Protein AF-A0A5C7Z5W3-F1 (afdb_monomer_lite)

pLDDT: mean 94.24, std 6.04, range [59.12, 98.5]

Structure (mmCIF, N/CA/C/O backbone):
data_AF-A0A5C7Z5W3-F1
#
_entry.id   AF-A0A5C7Z5W3-F1
#
loop_
_atom_site.group_PDB
_atom_site.id
_atom_site.type_symbol
_atom_site.label_atom_id
_atom_site.label_alt_id
_atom_site.label_comp_id
_atom_site.label_asym_id
_atom_site.label_entity_id
_atom_site.label_seq_id
_atom_site.pdbx_PDB_ins_code
_atom_site.Cartn_x
_atom_site.Cartn_y
_atom_site.Cartn_z
_atom_site.occupancy
_atom_site.B_iso_or_equiv
_atom_site.auth_seq_id
_atom_site.auth_comp_id
_atom_site.auth_asym_id
_atom_site.auth_atom_id
_atom_site.pdbx_PDB_model_num
ATOM 1 N N . SER A 1 1 ? -4.026 6.379 -19.562 1.00 59.12 1 SER A N 1
ATOM 2 C CA . SER A 1 1 ? -4.005 5.526 -18.353 1.00 59.12 1 SER A CA 1
ATOM 3 C C . SER A 1 1 ? -2.598 5.452 -17.797 1.00 59.12 1 SER A C 1
ATOM 5 O O . SER A 1 1 ? -1.687 5.262 -18.589 1.00 59.12 1 SER A O 1
ATOM 7 N N . CYS A 1 2 ? -2.408 5.604 -16.482 1.00 80.56 2 CYS A N 1
ATOM 8 C CA . CYS A 1 2 ? -1.087 5.486 -15.851 1.00 80.56 2 CYS A CA 1
ATOM 9 C C . CYS A 1 2 ? -0.640 4.014 -15.726 1.00 80.56 2 CYS A C 1
ATOM 11 O O . CYS A 1 2 ? -1.444 3.091 -15.904 1.00 80.56 2 CYS A O 1
ATOM 13 N N . GLY A 1 3 ? 0.636 3.787 -15.384 1.00 89.38 3 GLY A N 1
ATOM 14 C CA . GLY A 1 3 ? 1.203 2.441 -15.222 1.00 89.38 3 GLY A CA 1
ATOM 15 C C . GLY A 1 3 ? 0.455 1.569 -14.204 1.00 89.38 3 GLY A C 1
ATOM 16 O O . GLY A 1 3 ? 0.257 0.381 -14.444 1.00 89.38 3 GLY A O 1
ATOM 17 N N . THR A 1 4 ? -0.039 2.145 -13.103 1.00 92.50 4 THR A N 1
ATOM 18 C CA . THR A 1 4 ? -0.812 1.404 -12.088 1.00 92.50 4 THR A CA 1
ATOM 19 C C . THR A 1 4 ? -2.146 0.906 -12.642 1.00 92.50 4 THR A C 1
ATOM 21 O O . THR A 1 4 ? -2.460 -0.270 -12.490 1.00 92.50 4 THR A O 1
ATOM 24 N N . THR A 1 5 ? -2.902 1.748 -13.357 1.00 93.56 5 THR A N 1
ATOM 25 C CA . THR A 1 5 ? -4.163 1.338 -13.999 1.00 93.56 5 THR A CA 1
ATOM 26 C C . THR A 1 5 ? -3.931 0.249 -15.044 1.00 93.56 5 THR A C 1
ATOM 28 O O . THR A 1 5 ? -4.686 -0.717 -15.098 1.00 93.56 5 THR A O 1
ATOM 31 N N . ARG A 1 6 ? -2.869 0.366 -15.858 1.00 93.25 6 ARG A N 1
ATOM 32 C CA . ARG A 1 6 ? -2.506 -0.671 -16.841 1.00 93.25 6 ARG A CA 1
ATOM 33 C C . ARG A 1 6 ? -2.131 -1.992 -16.165 1.00 93.25 6 ARG A C 1
ATOM 35 O O . ARG A 1 6 ? -2.522 -3.043 -16.657 1.00 93.25 6 ARG A O 1
ATOM 42 N N . SER A 1 7 ? -1.418 -1.941 -15.041 1.00 95.50 7 SER A N 1
ATOM 43 C CA . SER A 1 7 ? -1.081 -3.131 -14.253 1.00 95.50 7 SER A CA 1
ATOM 44 C C . SER A 1 7 ? -2.332 -3.803 -13.674 1.00 95.50 7 SER A C 1
ATOM 46 O O . SER A 1 7 ? -2.524 -4.996 -13.886 1.00 95.50 7 SER A O 1
ATOM 48 N N . VAL A 1 8 ? -3.245 -3.041 -13.060 1.00 96.69 8 VAL A N 1
ATOM 49 C CA . VAL A 1 8 ? -4.527 -3.576 -12.556 1.00 96.69 8 VAL A CA 1
ATOM 50 C C . VAL A 1 8 ? -5.369 -4.176 -13.685 1.00 96.69 8 VAL A C 1
ATOM 52 O O . VAL A 1 8 ? -5.944 -5.245 -13.512 1.00 96.69 8 VAL A O 1
ATOM 55 N N . MET A 1 9 ? -5.381 -3.552 -14.866 1.00 96.12 9 MET A N 1
ATOM 56 C CA . MET A 1 9 ? -6.045 -4.113 -16.044 1.00 96.12 9 MET A CA 1
ATOM 57 C C . MET A 1 9 ? -5.413 -5.443 -16.479 1.00 96.12 9 MET A C 1
ATOM 59 O O . MET A 1 9 ? -6.119 -6.367 -16.858 1.00 96.12 9 MET A O 1
ATOM 63 N N . GLN A 1 10 ? -4.086 -5.590 -16.428 1.00 96.62 10 GLN A N 1
ATOM 64 C CA . GLN A 1 10 ? -3.459 -6.887 -16.709 1.00 96.62 10 GLN A CA 1
ATOM 65 C C . GLN A 1 10 ? -3.818 -7.935 -15.646 1.00 96.62 10 GLN A C 1
ATOM 67 O O . GLN A 1 10 ? -4.081 -9.080 -16.005 1.00 96.62 10 GLN A O 1
ATOM 72 N N . LEU A 1 11 ? -3.917 -7.548 -14.368 1.00 96.19 11 LEU A N 1
ATOM 73 C CA . LEU A 1 11 ? -4.385 -8.453 -13.311 1.00 96.19 11 LEU A CA 1
ATOM 74 C C . LEU A 1 11 ? -5.812 -8.935 -13.545 1.00 96.19 11 LEU A C 1
ATOM 76 O O . LEU A 1 11 ? -6.067 -10.125 -13.392 1.00 96.19 11 LEU A O 1
ATOM 80 N N . SER A 1 12 ? -6.727 -8.053 -13.956 1.00 94.75 12 SER A N 1
ATOM 81 C CA . SER A 1 12 ? -8.113 -8.450 -14.231 1.00 94.75 12 SER A CA 1
ATOM 82 C C . SER A 1 12 ? -8.236 -9.415 -15.413 1.00 94.75 12 SER A C 1
ATOM 84 O O . SER A 1 12 ? -9.196 -10.172 -15.475 1.00 94.75 12 SER A O 1
ATOM 86 N N . HIS A 1 13 ? -7.259 -9.421 -16.326 1.00 96.31 13 HIS A N 1
ATOM 87 C CA . HIS A 1 13 ? -7.170 -10.382 -17.429 1.00 96.31 13 HIS A CA 1
ATOM 88 C C . HIS A 1 13 ? -6.373 -11.655 -17.076 1.00 96.31 13 HIS A C 1
ATOM 90 O O . HIS A 1 13 ? -6.146 -12.486 -17.950 1.00 96.31 13 HIS A O 1
ATOM 96 N N . GLY A 1 14 ? -5.922 -11.821 -15.826 1.00 94.00 14 GLY A N 1
ATOM 97 C CA . GLY A 1 14 ? -5.128 -12.979 -15.389 1.00 94.00 14 GLY A CA 1
ATOM 98 C C . GLY A 1 14 ? -3.636 -12.914 -15.748 1.00 94.00 14 GLY A C 1
ATOM 99 O O . GLY A 1 14 ? -2.887 -13.846 -15.459 1.00 94.00 14 GLY A O 1
ATOM 100 N N . ASN A 1 15 ? -3.161 -11.806 -16.322 1.00 95.75 15 ASN A N 1
ATOM 101 C CA . ASN A 1 15 ? -1.772 -11.629 -16.753 1.00 95.75 15 ASN A CA 1
ATOM 102 C C . ASN A 1 15 ? -0.889 -11.092 -15.611 1.00 95.75 15 ASN A C 1
ATOM 104 O O . ASN A 1 15 ? -0.415 -9.953 -15.636 1.00 95.75 15 ASN A O 1
ATOM 108 N N . PHE A 1 16 ? -0.647 -11.923 -14.594 1.00 93.56 16 PHE A N 1
ATOM 109 C CA . PHE A 1 16 ? 0.094 -11.542 -13.381 1.00 93.56 16 PHE A CA 1
ATOM 110 C C . PHE A 1 16 ? 1.531 -11.071 -13.645 1.00 93.56 16 PHE A C 1
ATOM 112 O O . PHE A 1 16 ? 1.944 -10.028 -13.138 1.00 93.56 16 PHE A O 1
ATOM 119 N N . LEU A 1 17 ? 2.293 -11.806 -14.462 1.00 94.56 17 LEU A N 1
ATOM 120 C CA . LEU A 1 17 ? 3.677 -11.452 -14.810 1.00 94.56 17 LEU A CA 1
ATOM 121 C C . LEU A 1 17 ? 3.746 -10.090 -15.509 1.00 94.56 17 LEU A C 1
ATOM 123 O O . LEU A 1 17 ? 4.547 -9.233 -15.134 1.00 94.56 17 LEU A O 1
ATOM 127 N N . SER A 1 18 ? 2.855 -9.861 -16.476 1.00 93.38 18 SER A N 1
ATOM 128 C CA . SER A 1 18 ? 2.754 -8.589 -17.190 1.00 93.38 18 SER A CA 1
ATOM 129 C C . SER A 1 18 ? 2.368 -7.446 -16.255 1.00 93.38 18 SER A C 1
ATOM 131 O O . SER A 1 18 ? 2.940 -6.364 -16.353 1.00 93.38 18 SER A O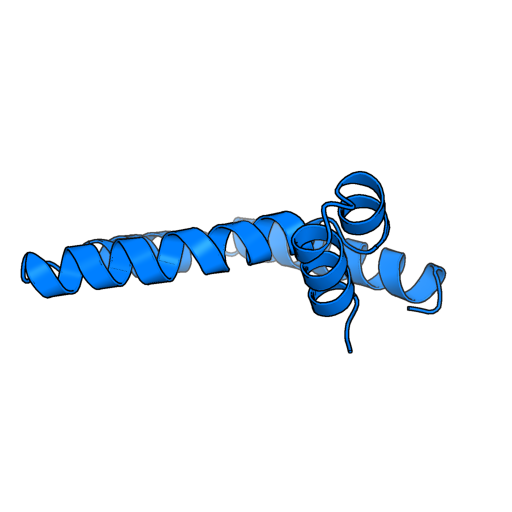 1
ATOM 133 N N . ALA A 1 19 ? 1.452 -7.671 -15.311 1.00 94.81 19 ALA A N 1
ATOM 134 C CA . ALA A 1 19 ? 1.072 -6.667 -14.324 1.00 94.81 19 ALA A CA 1
ATOM 135 C C . ALA A 1 19 ? 2.253 -6.232 -13.441 1.00 94.81 19 ALA A C 1
ATOM 137 O O . ALA A 1 19 ? 2.514 -5.032 -13.304 1.00 94.81 19 ALA A O 1
ATOM 138 N N . ILE A 1 20 ? 3.011 -7.194 -12.900 1.00 93.50 20 ILE A N 1
ATOM 139 C CA . ILE A 1 20 ? 4.212 -6.921 -12.094 1.00 93.50 20 ILE A CA 1
ATOM 140 C C . ILE A 1 20 ? 5.237 -6.152 -12.927 1.00 93.50 20 ILE A C 1
ATOM 142 O O . ILE A 1 20 ? 5.775 -5.142 -12.470 1.00 93.50 20 ILE A O 1
ATOM 146 N N . PHE A 1 21 ? 5.476 -6.599 -14.163 1.00 92.50 21 PHE A N 1
ATOM 147 C CA . PHE A 1 21 ? 6.452 -5.971 -15.042 1.00 92.50 21 PHE A CA 1
ATOM 148 C C . PHE A 1 21 ? 6.065 -4.537 -15.411 1.00 92.50 21 PHE A C 1
ATOM 150 O O . PHE A 1 21 ? 6.933 -3.661 -15.426 1.00 92.50 21 PHE A O 1
ATOM 157 N N . ILE A 1 22 ? 4.779 -4.268 -15.672 1.00 92.88 22 ILE A N 1
ATOM 158 C CA . ILE A 1 22 ? 4.261 -2.922 -15.947 1.00 92.88 22 ILE A CA 1
ATOM 159 C C . ILE A 1 22 ? 4.440 -2.046 -14.712 1.00 92.88 22 ILE A C 1
ATOM 161 O O . ILE A 1 22 ? 5.190 -1.072 -14.769 1.00 92.88 22 ILE A O 1
ATOM 165 N N . ASN A 1 23 ? 3.794 -2.395 -13.601 1.00 94.31 23 ASN A N 1
ATOM 166 C CA . ASN A 1 23 ? 3.925 -1.660 -12.355 1.00 94.31 23 ASN A CA 1
ATOM 167 C C . ASN A 1 23 ? 3.640 -2.580 -11.154 1.00 94.31 23 ASN A C 1
ATOM 169 O O . ASN A 1 23 ? 2.486 -2.979 -10.970 1.00 94.31 23 ASN A O 1
ATOM 173 N N . PRO A 1 24 ? 4.628 -2.850 -10.281 1.00 92.38 24 PRO A N 1
ATOM 174 C CA . PRO A 1 24 ? 4.424 -3.694 -9.103 1.00 92.38 24 PRO A CA 1
ATOM 175 C C . PRO A 1 24 ? 3.415 -3.107 -8.102 1.00 92.38 24 PRO A C 1
ATOM 177 O O . PRO A 1 24 ? 2.758 -3.857 -7.385 1.00 92.38 24 PRO A O 1
ATOM 180 N N . PHE A 1 25 ? 3.205 -1.784 -8.082 1.00 95.00 25 PHE A N 1
ATOM 181 C CA . PHE A 1 25 ? 2.174 -1.167 -7.238 1.00 95.00 25 PHE A CA 1
ATOM 182 C C . PHE A 1 25 ? 0.753 -1.526 -7.672 1.00 95.00 25 PHE A C 1
ATOM 184 O O . PHE A 1 25 ? -0.159 -1.456 -6.852 1.00 95.00 25 PHE A O 1
ATOM 191 N N . GLY A 1 26 ? 0.552 -1.954 -8.923 1.00 94.38 26 GLY A N 1
ATOM 192 C CA . GLY A 1 26 ? -0.753 -2.432 -9.372 1.00 94.38 26 GLY A CA 1
ATOM 193 C C . GLY A 1 26 ? -1.221 -3.680 -8.625 1.00 94.38 26 GLY A C 1
ATOM 194 O O . GLY A 1 26 ? -2.420 -3.819 -8.416 1.00 94.38 26 GLY A O 1
ATOM 195 N N . ILE A 1 27 ? -0.306 -4.523 -8.123 1.00 95.31 27 ILE A N 1
ATOM 196 C CA . ILE A 1 27 ? -0.661 -5.661 -7.258 1.00 95.31 27 ILE A CA 1
ATOM 197 C C . ILE A 1 27 ? -1.280 -5.167 -5.951 1.00 95.31 27 ILE A C 1
ATOM 199 O O . ILE A 1 27 ? -2.368 -5.592 -5.571 1.00 95.31 27 ILE A O 1
ATOM 203 N N . ILE A 1 28 ? -0.599 -4.234 -5.281 1.00 95.31 28 ILE A N 1
ATOM 204 C CA . ILE A 1 28 ? -1.035 -3.679 -3.995 1.00 95.31 28 ILE A CA 1
ATOM 205 C C . ILE A 1 28 ? -2.389 -2.985 -4.163 1.00 95.31 28 ILE A C 1
ATOM 207 O O . ILE A 1 28 ? -3.312 -3.232 -3.392 1.00 95.31 28 ILE A O 1
ATOM 211 N N . VAL A 1 29 ? -2.529 -2.154 -5.200 1.00 96.00 29 VAL A N 1
ATOM 212 C CA . VAL A 1 29 ? -3.786 -1.455 -5.490 1.00 96.00 29 VAL A CA 1
ATOM 213 C C . VAL A 1 29 ? -4.901 -2.441 -5.833 1.00 96.00 29 VAL A C 1
ATOM 215 O O . VAL A 1 29 ? -5.987 -2.318 -5.280 1.00 96.00 29 VAL A O 1
ATOM 218 N N . GLY A 1 30 ? -4.640 -3.444 -6.676 1.00 96.19 30 GLY A N 1
ATOM 219 C CA . GLY A 1 30 ? -5.621 -4.473 -7.026 1.00 96.19 30 GLY A CA 1
ATOM 220 C C . GLY A 1 30 ? -6.131 -5.242 -5.804 1.00 96.19 30 GLY A C 1
ATOM 221 O O . GLY A 1 30 ? -7.336 -5.431 -5.659 1.00 96.19 30 GLY A O 1
ATOM 222 N N . LEU A 1 31 ? -5.241 -5.602 -4.873 1.00 96.50 31 LEU A N 1
ATOM 223 C CA . LEU A 1 31 ? -5.627 -6.233 -3.607 1.00 96.50 31 LEU A CA 1
ATOM 224 C C . LEU A 1 31 ? -6.499 -5.311 -2.749 1.00 96.50 31 LEU A C 1
ATOM 226 O O . LEU A 1 31 ? -7.531 -5.746 -2.245 1.00 96.50 31 LEU A O 1
ATOM 230 N N . ILE A 1 32 ? -6.131 -4.033 -2.613 1.00 96.94 32 ILE A N 1
ATOM 231 C CA . ILE A 1 32 ? -6.934 -3.054 -1.863 1.00 96.94 32 ILE A CA 1
ATOM 232 C C . ILE A 1 32 ? -8.315 -2.879 -2.505 1.00 96.94 32 ILE A C 1
ATOM 234 O O . ILE A 1 32 ? -9.304 -2.824 -1.781 1.00 96.94 32 ILE A O 1
ATOM 238 N N . MET A 1 33 ? -8.411 -2.852 -3.838 1.00 96.06 33 MET A N 1
ATOM 239 C CA . MET A 1 33 ? -9.689 -2.737 -4.553 1.00 96.06 33 MET A CA 1
ATOM 240 C C . MET A 1 33 ? -10.633 -3.920 -4.303 1.00 96.06 33 MET A C 1
ATOM 242 O O . MET A 1 33 ? -11.839 -3.749 -4.435 1.00 96.06 33 MET A O 1
ATOM 246 N N . ILE A 1 34 ? -10.114 -5.090 -3.921 1.00 96.25 34 ILE A N 1
ATOM 247 C CA . ILE A 1 34 ? -10.921 -6.260 -3.542 1.00 96.25 34 ILE A CA 1
ATOM 248 C C . ILE A 1 34 ? -11.216 -6.250 -2.037 1.00 96.25 34 ILE A C 1
ATOM 250 O O . ILE A 1 34 ? -12.357 -6.430 -1.620 1.00 96.25 34 ILE A O 1
ATOM 254 N N . ILE A 1 35 ? -10.197 -6.019 -1.207 1.00 97.94 35 ILE A N 1
ATOM 255 C CA . ILE A 1 35 ? -10.303 -6.108 0.256 1.00 97.94 35 ILE A CA 1
ATOM 256 C C . ILE A 1 35 ? -11.144 -4.964 0.826 1.00 97.94 35 ILE A C 1
ATOM 258 O O . ILE A 1 35 ? -12.000 -5.202 1.675 1.00 97.94 35 ILE A O 1
ATOM 262 N N . ALA A 1 36 ? -10.916 -3.727 0.378 1.00 97.62 36 ALA A N 1
ATOM 263 C CA . ALA A 1 36 ? -11.587 -2.548 0.915 1.00 97.62 36 ALA A CA 1
ATOM 264 C C . ALA A 1 36 ? -13.122 -2.623 0.813 1.00 97.62 36 ALA A C 1
ATOM 266 O O . ALA A 1 36 ? -13.761 -2.446 1.847 1.00 97.62 36 ALA A O 1
ATOM 267 N N . PRO A 1 37 ? -13.754 -2.926 -0.342 1.00 97.88 37 PRO A N 1
ATOM 268 C CA . PRO A 1 37 ? -15.215 -2.999 -0.407 1.00 97.88 37 PRO A CA 1
ATOM 269 C C . PRO A 1 37 ? -15.795 -4.122 0.460 1.00 97.88 37 PRO A C 1
ATOM 271 O O . PRO A 1 37 ? -16.827 -3.918 1.097 1.00 97.88 37 PRO A O 1
ATOM 274 N N . VAL A 1 38 ? -15.128 -5.279 0.542 1.00 98.25 38 VAL A N 1
ATOM 275 C CA . VAL A 1 38 ? -15.555 -6.388 1.413 1.00 98.25 38 VAL A CA 1
ATOM 276 C C . VAL A 1 38 ? -15.486 -5.975 2.884 1.00 98.25 38 VAL A C 1
ATOM 278 O O . VAL A 1 38 ? -16.441 -6.181 3.632 1.00 98.25 38 VAL A O 1
ATOM 281 N N . TRP A 1 39 ? -14.388 -5.340 3.296 1.00 98.31 39 TRP A N 1
ATOM 282 C CA . TRP A 1 39 ? -14.198 -4.892 4.674 1.00 98.31 39 TRP A CA 1
ATOM 283 C C . TRP A 1 39 ? -15.175 -3.769 5.044 1.00 98.31 39 TRP A C 1
ATOM 285 O O . TRP A 1 39 ? -15.835 -3.847 6.077 1.00 98.31 39 TRP A O 1
ATOM 295 N N . ILE A 1 40 ? -15.347 -2.768 4.179 1.00 98.12 40 ILE A N 1
ATOM 296 C CA . ILE A 1 40 ? -16.307 -1.676 4.393 1.00 98.12 40 ILE A CA 1
ATOM 297 C C . ILE A 1 40 ? -17.735 -2.228 4.503 1.00 98.12 40 ILE A C 1
ATOM 299 O O . ILE A 1 40 ? -18.487 -1.806 5.378 1.00 98.12 40 ILE A O 1
ATOM 303 N N . SER A 1 41 ? -18.103 -3.210 3.673 1.00 98.25 41 SER A N 1
ATOM 304 C CA . SER A 1 41 ? -19.419 -3.860 3.749 1.00 98.25 41 SER A CA 1
ATOM 305 C C . SER A 1 41 ? -19.614 -4.601 5.073 1.00 98.25 41 SER A C 1
ATOM 307 O O . SER A 1 41 ? -20.674 -4.504 5.688 1.00 98.25 41 SER A O 1
ATOM 309 N N . TYR A 1 42 ? -18.587 -5.310 5.547 1.00 98.12 42 TYR A N 1
ATOM 310 C CA . TYR A 1 42 ? -18.607 -5.960 6.857 1.00 98.12 42 TYR A CA 1
ATOM 311 C C . TYR A 1 42 ? -18.793 -4.950 7.999 1.00 98.12 42 TYR A C 1
ATOM 313 O O . TYR A 1 42 ? -19.645 -5.153 8.865 1.00 98.12 42 TYR A O 1
ATOM 321 N N . ASP A 1 43 ? -18.036 -3.852 7.982 1.00 98.06 43 ASP A N 1
ATOM 322 C CA . ASP A 1 43 ? -18.137 -2.775 8.970 1.00 98.06 43 ASP A CA 1
ATOM 323 C C . ASP A 1 43 ? -19.531 -2.141 8.969 1.00 98.06 43 ASP A C 1
ATOM 325 O O . ASP A 1 43 ? -20.117 -1.941 10.033 1.00 98.06 43 ASP A O 1
ATOM 329 N N . PHE A 1 44 ? -20.103 -1.912 7.784 1.00 98.00 44 PHE A N 1
ATOM 330 C CA . PHE A 1 44 ? -21.455 -1.384 7.628 1.00 98.00 44 PHE A CA 1
ATOM 331 C C . PHE A 1 44 ? -22.517 -2.310 8.243 1.00 98.00 44 PHE A C 1
ATOM 333 O O . PHE A 1 44 ? -23.357 -1.851 9.016 1.00 98.00 44 PHE A O 1
ATOM 340 N N . ILE A 1 45 ? -22.455 -3.619 7.965 1.00 98.50 45 ILE A N 1
ATOM 341 C CA . ILE A 1 45 ? -23.399 -4.613 8.509 1.00 98.50 45 ILE A CA 1
ATOM 342 C C . ILE A 1 45 ? -23.271 -4.716 10.034 1.00 98.50 45 ILE A C 1
ATOM 344 O O . ILE A 1 45 ? -24.273 -4.783 10.745 1.00 98.50 45 ILE A O 1
ATOM 348 N N . GLN A 1 46 ? -22.039 -4.714 10.543 1.00 97.81 46 GLN A N 1
ATOM 349 C CA . GLN A 1 46 ? -21.755 -4.876 11.969 1.00 97.81 46 GLN A CA 1
ATOM 350 C C . GLN A 1 46 ? -21.818 -3.563 12.759 1.00 97.81 46 GLN A C 1
ATOM 352 O O . GLN A 1 46 ? -21.640 -3.590 13.978 1.00 97.81 46 GLN A O 1
ATOM 357 N N . LYS A 1 47 ? -22.054 -2.425 12.088 1.00 97.19 47 LYS A N 1
ATOM 358 C CA . LYS A 1 47 ? -21.991 -1.069 12.659 1.00 97.19 47 LYS A CA 1
ATOM 359 C C . LYS A 1 47 ? -20.675 -0.813 13.406 1.00 97.19 47 LYS A C 1
ATOM 361 O O . LYS A 1 47 ? -20.666 -0.295 14.521 1.00 97.19 47 LYS A O 1
ATOM 366 N N . LYS A 1 48 ? -19.561 -1.230 12.802 1.00 97.12 48 LYS A N 1
ATOM 367 C CA . LYS A 1 48 ? -18.195 -1.049 13.314 1.00 97.12 48 LYS A CA 1
ATOM 368 C C . LYS A 1 48 ? -17.408 -0.114 12.399 1.00 97.12 48 LYS A C 1
ATOM 370 O O . LYS A 1 48 ? -17.764 0.081 11.247 1.00 97.12 48 LYS A O 1
ATOM 375 N N . GLU A 1 49 ? -16.307 0.422 12.915 1.00 97.06 49 GLU A N 1
ATOM 376 C CA . GLU A 1 49 ? -15.417 1.345 12.192 1.00 97.06 49 GLU A CA 1
ATOM 377 C C . GLU A 1 49 ? -13.981 0.793 12.124 1.00 97.06 49 GLU A C 1
ATOM 379 O O . GLU A 1 49 ? -12.989 1.515 12.289 1.00 97.06 49 GLU A O 1
ATOM 384 N N . THR A 1 50 ? -13.840 -0.525 11.958 1.00 98.06 50 THR A N 1
ATOM 385 C CA . THR A 1 50 ? -12.532 -1.189 12.009 1.00 98.06 50 THR A CA 1
ATOM 386 C C . THR A 1 50 ? -11.638 -0.830 10.823 1.00 98.06 50 THR A C 1
ATOM 388 O O . THR A 1 50 ? -10.441 -0.615 11.023 1.00 98.06 50 THR A O 1
ATOM 391 N N . PHE A 1 51 ? -12.202 -0.674 9.623 1.00 98.06 51 PHE A N 1
ATOM 392 C CA . PHE A 1 51 ? -11.506 -0.199 8.430 1.00 98.06 51 PHE A CA 1
ATOM 393 C C . PHE A 1 51 ? -10.980 1.224 8.637 1.00 98.06 51 PHE A C 1
ATOM 395 O O . PHE A 1 51 ? -9.799 1.485 8.412 1.00 98.06 51 PHE A O 1
ATOM 402 N N . TYR A 1 52 ? -11.824 2.133 9.140 1.00 97.81 52 TYR A N 1
ATOM 403 C CA . TYR A 1 52 ? -11.429 3.518 9.415 1.00 97.81 52 TYR A CA 1
ATOM 404 C C . TYR A 1 52 ? -10.335 3.597 10.489 1.00 97.81 52 TYR A C 1
ATOM 406 O O . TYR A 1 52 ? -9.327 4.286 10.319 1.00 97.81 52 TYR A O 1
ATOM 414 N N . THR A 1 53 ? -10.474 2.818 11.564 1.00 98.25 53 THR A N 1
ATOM 415 C CA . THR A 1 53 ? -9.462 2.740 12.626 1.00 98.25 53 THR A CA 1
ATOM 416 C C . THR A 1 53 ? -8.130 2.195 12.097 1.00 98.25 53 THR A C 1
ATOM 418 O O . THR A 1 53 ? -7.064 2.695 12.462 1.00 98.25 53 THR A O 1
ATOM 421 N N . ALA A 1 54 ? -8.161 1.179 11.228 1.00 97.88 54 ALA A N 1
ATOM 422 C CA . ALA A 1 54 ? -6.965 0.638 10.585 1.00 97.88 54 ALA A CA 1
ATOM 423 C C . ALA A 1 54 ? -6.315 1.664 9.645 1.00 97.88 54 ALA A C 1
ATOM 425 O O . ALA A 1 54 ? -5.106 1.887 9.731 1.00 97.88 54 ALA A O 1
ATOM 426 N N . TYR A 1 55 ? -7.115 2.336 8.814 1.00 97.44 55 TYR A N 1
ATOM 427 C CA . TYR A 1 55 ? -6.672 3.417 7.937 1.00 97.44 55 TYR A CA 1
ATOM 428 C C . TYR A 1 55 ? -5.962 4.527 8.728 1.00 97.44 55 TYR A C 1
ATOM 430 O O . TYR A 1 55 ? -4.824 4.868 8.411 1.00 97.44 55 TYR A O 1
ATOM 438 N N . SER A 1 56 ? -6.567 5.017 9.816 1.00 97.94 56 SER A N 1
ATOM 439 C CA . SER A 1 56 ? -5.995 6.088 10.648 1.00 97.94 56 SER A CA 1
ATOM 440 C C . SER A 1 56 ? -4.664 5.685 11.304 1.00 97.94 56 SER A C 1
ATOM 442 O O . SER A 1 56 ? -3.698 6.459 11.335 1.00 97.94 56 SER A O 1
ATOM 444 N N . LYS A 1 57 ? -4.556 4.433 11.773 1.00 98.00 57 LYS A N 1
ATOM 445 C CA . LYS A 1 57 ? -3.296 3.881 12.301 1.00 98.00 57 LYS A CA 1
ATOM 446 C C . LYS A 1 57 ? -2.206 3.835 11.230 1.00 98.00 57 LYS A C 1
ATOM 448 O O . LYS A 1 57 ? -1.079 4.258 11.494 1.00 98.00 57 LYS A O 1
ATOM 453 N N . ILE A 1 58 ? -2.531 3.347 10.031 1.00 96.69 58 ILE A N 1
ATOM 454 C CA . ILE A 1 58 ? -1.596 3.295 8.899 1.00 96.69 58 ILE A CA 1
ATOM 455 C C . ILE A 1 58 ? -1.165 4.710 8.508 1.00 96.69 58 ILE A C 1
ATOM 457 O O . ILE A 1 58 ? 0.031 4.962 8.374 1.00 96.69 58 ILE A O 1
ATOM 461 N N . GLU A 1 59 ? -2.101 5.651 8.400 1.00 96.50 59 GLU A N 1
ATOM 462 C CA . GLU A 1 59 ? -1.809 7.048 8.081 1.00 96.50 59 GLU A CA 1
ATOM 463 C C . GLU A 1 59 ? -0.835 7.663 9.099 1.00 96.50 59 GLU A C 1
ATOM 465 O O . GLU A 1 59 ? 0.151 8.300 8.725 1.00 96.50 59 GLU A O 1
ATOM 470 N N . THR A 1 60 ? -1.042 7.400 10.389 1.00 97.69 60 THR A N 1
ATOM 471 C CA . THR A 1 60 ? -0.157 7.875 11.462 1.00 97.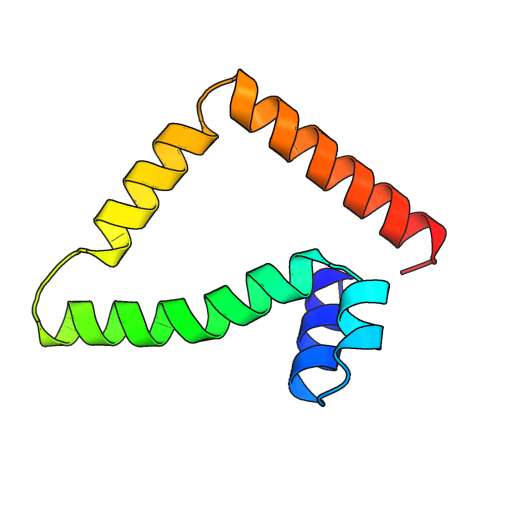69 60 THR A CA 1
ATOM 472 C C . THR A 1 60 ? 1.257 7.297 11.340 1.00 97.69 60 THR A C 1
AT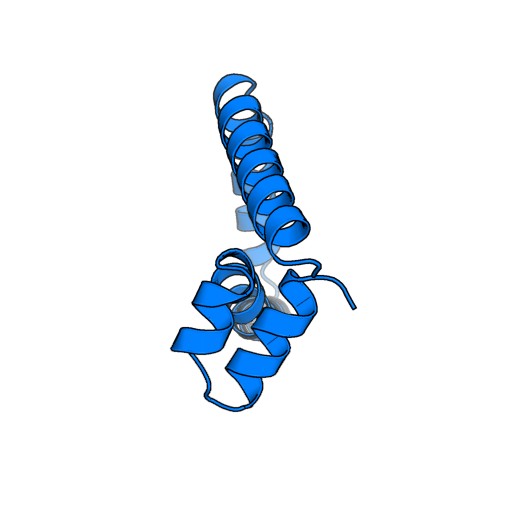OM 474 O O . THR A 1 60 ? 2.243 7.989 11.600 1.00 97.69 60 THR A O 1
ATOM 477 N N . ILE A 1 61 ? 1.389 6.036 10.914 1.00 97.31 61 ILE A N 1
ATOM 478 C CA . ILE A 1 61 ? 2.687 5.402 10.641 1.00 97.31 61 ILE A CA 1
ATOM 479 C C . ILE A 1 61 ? 3.348 6.036 9.413 1.00 97.31 61 ILE A C 1
ATOM 481 O O . ILE A 1 61 ? 4.529 6.380 9.478 1.00 97.31 61 ILE A O 1
ATOM 485 N N . LEU A 1 62 ? 2.599 6.228 8.325 1.00 95.25 62 LEU A N 1
ATOM 486 C CA . LEU A 1 62 ? 3.098 6.818 7.080 1.00 95.25 62 LEU A CA 1
ATOM 487 C C . LEU A 1 62 ? 3.528 8.278 7.257 1.00 95.25 62 LEU A C 1
ATOM 489 O O . LEU A 1 62 ? 4.502 8.701 6.641 1.00 95.25 62 LEU A O 1
ATOM 493 N N . ARG A 1 63 ? 2.871 9.031 8.147 1.00 95.06 63 ARG A N 1
ATOM 494 C CA . ARG A 1 63 ? 3.236 10.415 8.495 1.00 95.06 63 ARG A CA 1
ATOM 495 C C . ARG A 1 63 ? 4.563 10.529 9.250 1.00 95.06 63 ARG A C 1
ATOM 497 O O . ARG A 1 63 ? 5.134 11.618 9.314 1.00 95.06 63 ARG A O 1
ATOM 504 N N . LYS A 1 64 ? 5.103 9.439 9.813 1.00 97.31 64 LYS A N 1
ATOM 505 C CA . LYS A 1 64 ? 6.427 9.470 10.454 1.00 97.31 64 LYS A CA 1
ATOM 506 C C . LYS A 1 64 ? 7.483 9.793 9.400 1.00 97.31 64 LYS A C 1
ATOM 508 O O . LYS A 1 64 ? 7.666 9.031 8.457 1.00 97.31 64 LYS A O 1
ATOM 513 N N . ARG A 1 65 ? 8.248 10.872 9.606 1.00 93.88 65 ARG A N 1
ATOM 514 C CA . ARG A 1 65 ? 9.229 11.404 8.636 1.00 93.88 65 ARG A CA 1
ATOM 515 C C . ARG A 1 65 ? 10.118 10.333 7.992 1.00 93.88 65 ARG A C 1
ATOM 517 O O . ARG A 1 65 ? 10.280 10.333 6.780 1.00 93.88 65 ARG A O 1
ATOM 524 N N . LYS A 1 66 ? 10.663 9.401 8.784 1.00 96.38 66 LYS A N 1
ATOM 525 C CA . LYS A 1 66 ? 11.509 8.306 8.272 1.00 96.38 66 LYS A CA 1
ATOM 526 C C . LYS A 1 66 ? 10.751 7.387 7.307 1.00 96.38 66 LYS A C 1
ATOM 528 O O . LYS A 1 66 ? 11.271 7.063 6.248 1.00 96.38 66 LYS A O 1
ATOM 533 N N . VAL A 1 67 ? 9.525 7.002 7.661 1.00 96.62 67 VAL A N 1
ATOM 534 C CA . VAL A 1 67 ? 8.666 6.143 6.834 1.00 96.62 67 VAL A CA 1
ATOM 535 C C . VAL A 1 67 ? 8.266 6.884 5.561 1.00 96.62 67 VAL A C 1
ATOM 537 O O . VAL A 1 67 ? 8.439 6.349 4.470 1.00 96.62 67 VAL A O 1
ATOM 540 N N . ALA A 1 68 ? 7.829 8.139 5.685 1.00 95.25 68 ALA A N 1
ATOM 541 C CA . ALA A 1 68 ? 7.444 8.968 4.548 1.00 95.25 68 ALA A CA 1
ATOM 542 C C . ALA A 1 68 ? 8.576 9.101 3.516 1.00 95.25 68 ALA A C 1
ATOM 544 O O . ALA A 1 68 ? 8.332 8.944 2.324 1.00 95.25 68 A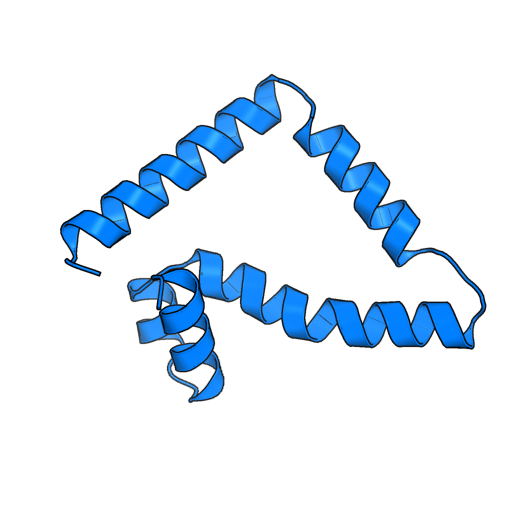LA A O 1
ATOM 545 N N . ILE A 1 69 ? 9.819 9.325 3.965 1.00 97.31 69 ILE A N 1
ATOM 546 C CA . ILE A 1 69 ? 10.993 9.413 3.080 1.00 97.31 69 ILE A CA 1
ATOM 547 C C . ILE A 1 69 ? 11.218 8.094 2.331 1.00 97.31 69 ILE A C 1
ATOM 549 O O . ILE A 1 69 ? 11.425 8.115 1.121 1.00 97.31 69 ILE A O 1
ATOM 553 N N . VAL A 1 70 ? 11.138 6.948 3.016 1.00 97.06 70 VAL A N 1
ATOM 554 C CA . VAL A 1 70 ? 11.295 5.631 2.373 1.00 97.06 70 VAL A CA 1
ATOM 555 C C . VAL A 1 70 ? 10.223 5.417 1.301 1.00 97.06 70 VAL A C 1
ATOM 557 O O . VAL A 1 70 ? 10.552 5.066 0.170 1.00 97.06 70 VAL A O 1
ATOM 560 N N . PHE A 1 71 ? 8.953 5.684 1.618 1.00 94.69 71 PHE A N 1
ATOM 561 C CA . PHE A 1 71 ? 7.859 5.557 0.650 1.00 94.69 71 PHE A CA 1
ATOM 562 C C . PHE A 1 71 ? 7.995 6.534 -0.521 1.00 94.69 71 PHE A C 1
ATOM 564 O O . PHE A 1 71 ? 7.754 6.153 -1.662 1.00 94.69 71 PHE A O 1
ATOM 571 N N . PHE A 1 72 ? 8.432 7.766 -0.266 1.00 95.81 72 PHE A N 1
ATOM 572 C CA . PHE A 1 72 ? 8.674 8.757 -1.310 1.00 95.81 72 PHE A CA 1
ATOM 573 C C . PHE A 1 72 ? 9.755 8.293 -2.296 1.00 95.81 72 PHE A C 1
ATOM 575 O O . PHE A 1 72 ? 9.540 8.326 -3.507 1.00 95.81 72 PHE A O 1
ATOM 582 N N . VAL A 1 73 ? 10.880 7.776 -1.788 1.00 97.00 73 VAL A N 1
ATOM 583 C CA . VAL A 1 73 ? 11.952 7.208 -2.622 1.00 97.00 73 VAL A CA 1
ATOM 584 C C . VAL A 1 73 ? 11.448 6.007 -3.427 1.00 97.00 73 VAL A C 1
ATOM 586 O O . VAL A 1 73 ? 11.722 5.922 -4.623 1.00 97.00 73 VAL A O 1
ATOM 589 N N . LEU A 1 74 ? 10.667 5.109 -2.813 1.00 95.12 74 LEU A N 1
ATOM 590 C CA . LEU A 1 74 ? 10.065 3.965 -3.510 1.00 95.12 74 LEU A CA 1
ATOM 591 C C . LEU A 1 74 ? 9.133 4.402 -4.648 1.00 95.12 74 LEU A C 1
ATOM 593 O O . LEU A 1 74 ? 9.181 3.825 -5.736 1.00 95.12 74 LEU A O 1
ATOM 597 N N . VAL A 1 75 ? 8.303 5.425 -4.424 1.00 94.25 75 VAL A N 1
ATOM 598 C CA . VAL A 1 75 ? 7.396 5.959 -5.451 1.00 94.25 75 VAL A CA 1
ATOM 599 C C . VAL A 1 75 ? 8.175 6.594 -6.600 1.00 94.25 75 VAL A C 1
ATOM 601 O O . VAL A 1 75 ? 7.877 6.310 -7.759 1.00 94.25 75 VAL A O 1
ATOM 604 N N . ILE A 1 76 ? 9.216 7.378 -6.309 1.00 95.12 76 ILE A N 1
ATOM 605 C CA . ILE A 1 76 ? 10.074 7.965 -7.347 1.00 95.12 76 ILE A CA 1
ATOM 606 C C . ILE A 1 76 ? 10.777 6.878 -8.157 1.00 95.12 76 ILE A C 1
ATOM 608 O O . ILE A 1 76 ? 10.771 6.932 -9.386 1.00 95.12 76 ILE A O 1
ATOM 612 N N . ALA A 1 77 ? 11.347 5.868 -7.498 1.00 94.19 77 ALA A N 1
ATOM 613 C CA . ALA A 1 77 ? 11.993 4.755 -8.185 1.00 94.19 77 ALA A CA 1
ATOM 614 C C . ALA A 1 77 ? 11.009 4.025 -9.117 1.00 94.19 77 ALA A C 1
ATOM 616 O O . ALA A 1 77 ? 11.344 3.720 -10.264 1.00 94.19 77 ALA A O 1
ATOM 617 N N . ASN A 1 78 ? 9.769 3.814 -8.664 1.00 92.44 78 ASN A N 1
ATOM 618 C CA . ASN A 1 78 ? 8.701 3.237 -9.477 1.00 92.44 78 ASN A CA 1
ATOM 619 C C . ASN A 1 78 ? 8.333 4.114 -10.686 1.00 92.44 78 ASN A C 1
ATOM 621 O O . ASN A 1 78 ? 8.102 3.595 -11.780 1.00 92.44 78 ASN A O 1
ATOM 625 N N . TRP A 1 79 ? 8.292 5.436 -10.523 1.00 90.75 79 TRP A N 1
ATOM 626 C CA . TRP A 1 79 ? 8.039 6.359 -11.631 1.00 90.75 79 TRP A CA 1
ATOM 627 C C . TRP A 1 79 ? 9.166 6.360 -12.654 1.00 90.75 79 TRP A C 1
ATOM 629 O O . TRP A 1 79 ? 8.889 6.208 -13.841 1.00 90.75 79 TRP A O 1
ATOM 639 N N . ILE A 1 80 ? 10.425 6.436 -12.212 1.00 92.19 80 ILE A N 1
ATOM 640 C CA . ILE A 1 80 ? 11.592 6.345 -13.102 1.00 92.19 80 ILE A CA 1
ATOM 641 C C . ILE A 1 80 ? 11.531 5.045 -13.915 1.00 92.19 80 ILE A C 1
ATOM 643 O O . ILE A 1 80 ? 11.745 5.059 -15.127 1.00 92.19 80 ILE A O 1
ATOM 647 N N . TRP A 1 81 ? 11.191 3.927 -13.269 1.00 89.50 81 TRP A N 1
ATOM 648 C CA . TRP A 1 81 ? 11.023 2.631 -13.925 1.00 89.50 81 TRP A CA 1
ATOM 649 C C . TRP A 1 81 ? 9.917 2.640 -14.992 1.00 89.50 81 TRP A C 1
ATOM 651 O O . TRP A 1 81 ? 10.118 2.105 -16.081 1.00 89.50 81 TRP A O 1
ATOM 661 N N . ASN A 1 82 ? 8.760 3.251 -14.716 1.00 87.81 82 ASN A N 1
ATOM 662 C CA . ASN A 1 82 ? 7.677 3.379 -15.700 1.00 87.81 82 ASN A CA 1
ATOM 663 C C . ASN A 1 82 ? 8.069 4.280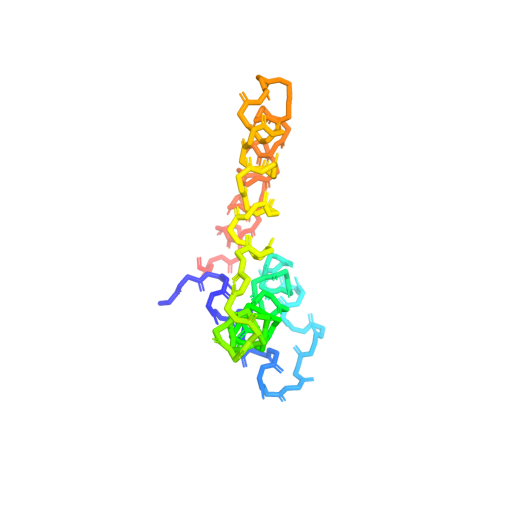 -16.882 1.00 87.81 82 ASN A C 1
ATOM 665 O O . ASN A 1 82 ? 7.893 3.873 -18.028 1.00 87.81 82 ASN A O 1
ATOM 669 N N . ILE A 1 83 ? 8.669 5.444 -16.619 1.00 87.69 83 ILE A N 1
ATOM 670 C CA . ILE A 1 83 ? 9.071 6.405 -17.659 1.00 87.69 83 ILE A CA 1
ATOM 671 C C . ILE A 1 83 ? 10.119 5.790 -18.594 1.00 87.69 83 ILE A C 1
ATOM 673 O O . ILE A 1 83 ? 9.996 5.909 -19.809 1.00 87.69 83 ILE A O 1
ATOM 677 N N . LYS A 1 84 ? 11.104 5.050 -18.060 1.00 87.88 84 LYS A N 1
ATOM 678 C CA . LYS A 1 84 ? 12.101 4.329 -18.878 1.00 87.88 84 LYS A CA 1
ATOM 679 C C . LYS A 1 84 ? 11.485 3.327 -19.858 1.00 87.88 84 LYS A C 1
ATOM 681 O O . LYS A 1 84 ? 12.106 3.006 -20.864 1.00 87.88 84 LYS A O 1
ATOM 686 N N . LYS A 1 85 ? 10.285 2.824 -19.568 1.00 84.06 85 LYS A N 1
ATOM 687 C CA . LYS A 1 85 ? 9.545 1.899 -20.436 1.00 84.06 85 LYS A CA 1
ATOM 688 C C . LYS A 1 85 ? 8.603 2.614 -21.413 1.00 84.06 85 LYS A C 1
ATOM 690 O O . LYS A 1 85 ? 7.831 1.933 -22.080 1.00 84.06 85 LYS A O 1
ATOM 695 N N . ASN A 1 86 ? 8.665 3.948 -21.502 1.00 79.69 86 ASN A N 1
ATOM 696 C CA . ASN A 1 86 ? 7.758 4.788 -22.293 1.00 79.69 86 ASN A CA 1
ATOM 697 C C . ASN A 1 86 ? 6.269 4.529 -21.974 1.00 79.69 86 ASN A C 1
ATOM 699 O O . ASN A 1 86 ? 5.426 4.514 -22.873 1.00 79.69 86 ASN A O 1
ATOM 703 N N . LEU A 1 87 ? 5.955 4.272 -20.696 1.00 66.38 87 LEU A N 1
ATOM 704 C CA . LEU A 1 87 ? 4.598 3.991 -20.206 1.00 66.38 87 LEU A CA 1
ATOM 705 C C . LEU A 1 87 ? 3.882 5.242 -19.700 1.00 66.38 87 LEU A C 1
ATOM 707 O O . LEU A 1 87 ? 4.487 6.002 -18.917 1.00 66.38 87 LEU A O 1
#

Secondary structure (DSSP, 8-state):
--HHHHHHHHHHTT-HHHHHHH-THHHHHHHHHHHH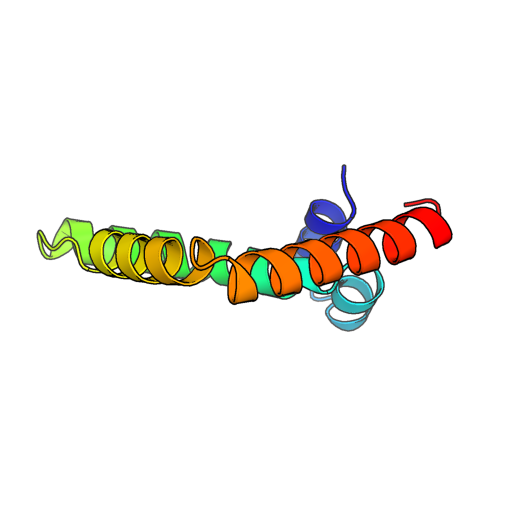HHHHHHHHHHT--HHHHHHHHHHHHHTSHHHHHHHHHHHHHHHHHHHHTT-

Sequence (87 aa):
SCGTTRSVMQLSHGNFLSAIFINPFGIIVGLIMIIAPVWISYDFIQKKETFYTAYSKIETILRKRKVAIVFFVLVIANWIWNIKKNL

Radius of gyration: 15.64 Å; chains: 1; bounding box: 36×24×36 Å

Foldseek 3Di:
DALLVVLLVCVVVVNNVVSVLSAVVNVVVNVCVVVVVVVVVVCVVVVHCVVVVVVVVVVVVCPPPVNVVVVVVVVVVRVVSNVVVVD